Protein AF-A0A950MJR7-F1 (afdb_monomer_lite)

Radius of gyration: 14.86 Å; chains: 1; bounding box: 37×26×41 Å

Foldseek 3Di:
DQVLLVLVCVVVVPQLAQPDLVSLVVNLLSLLVLLLVLLVLLCVVAVVLCDDQLVVLSVVSNCCSVDPDPLLNVLSRDPDDDPVLSSVLSVLSSVLNVLSVCSVVDDSVCSNVSSVVNVVSVVVNSCSSNVPD

Secondary structure (DSSP, 8-state):
--HHHHHHHTTSTT---SSSHHHHHHHHHHHHHHHHHHHHHHHHHHGGG--THHHHHHHHHHHHHHS--HHHHHHHHH----HHHHHHHHHHHHHHHHHHHGGGG--TTTHHHHHHHHHHHHHHHHHHHH---

Structure (mmCIF, N/CA/C/O backbone):
data_AF-A0A950MJR7-F1
#
_entry.id   AF-A0A950MJR7-F1
#
loop_
_atom_site.group_PDB
_atom_site.id
_atom_site.type_symbol
_atom_site.label_atom_id
_atom_site.label_alt_id
_atom_site.label_comp_id
_atom_site.label_asym_id
_atom_site.label_entity_id
_atom_site.label_seq_id
_atom_site.pdbx_PDB_ins_code
_atom_site.Cartn_x
_atom_site.Cartn_y
_atom_site.Cartn_z
_atom_site.occupancy
_atom_site.B_iso_or_equiv
_atom_site.auth_seq_id
_atom_site.auth_comp_id
_atom_site.auth_asym_id
_atom_site.auth_atom_id
_atom_site.pdbx_PDB_model_num
ATOM 1 N N . MET A 1 1 ? 22.019 -6.789 -6.173 1.00 48.72 1 MET A N 1
ATOM 2 C CA . MET A 1 1 ? 20.599 -6.978 -5.827 1.00 48.72 1 MET A CA 1
ATOM 3 C C . MET A 1 1 ? 20.238 -5.814 -4.933 1.00 48.72 1 MET A C 1
ATOM 5 O O . MET A 1 1 ? 21.016 -5.523 -4.030 1.00 48.72 1 MET A O 1
ATOM 9 N N . ASP A 1 2 ? 19.222 -5.043 -5.307 1.00 65.12 2 ASP A N 1
ATOM 10 C CA . ASP A 1 2 ? 18.852 -3.823 -4.591 1.00 65.12 2 ASP A CA 1
ATOM 11 C C . ASP A 1 2 ? 18.229 -4.206 -3.243 1.00 65.12 2 ASP A C 1
ATOM 13 O O . ASP A 1 2 ? 17.211 -4.898 -3.215 1.00 65.12 2 ASP A O 1
ATOM 17 N N . GLN A 1 3 ? 18.861 -3.793 -2.140 1.00 73.31 3 GLN A N 1
ATOM 18 C CA . GLN A 1 3 ? 18.483 -4.190 -0.776 1.00 73.31 3 GLN A CA 1
ATOM 19 C C . GLN A 1 3 ? 17.011 -3.877 -0.467 1.00 73.31 3 GLN A C 1
ATOM 21 O O . GLN A 1 3 ? 16.391 -4.559 0.344 1.00 73.31 3 GLN A O 1
ATOM 26 N N . THR A 1 4 ? 16.437 -2.879 -1.140 1.00 79.81 4 THR A N 1
ATOM 27 C CA . THR A 1 4 ? 15.037 -2.482 -0.984 1.00 79.81 4 THR A CA 1
ATOM 28 C C . THR A 1 4 ? 14.053 -3.477 -1.609 1.00 79.81 4 THR A C 1
ATOM 30 O O . THR A 1 4 ? 13.046 -3.802 -0.985 1.00 79.81 4 THR A O 1
ATOM 33 N N . LEU A 1 5 ? 14.342 -4.017 -2.798 1.00 80.12 5 LEU A N 1
ATOM 34 C CA . LEU A 1 5 ? 13.480 -5.033 -3.422 1.00 80.12 5 LEU A CA 1
ATOM 35 C C . LEU A 1 5 ? 13.463 -6.327 -2.603 1.00 80.12 5 LEU A C 1
ATOM 37 O O . LEU A 1 5 ? 12.414 -6.950 -2.446 1.00 80.12 5 LEU A O 1
ATOM 41 N N . ASP A 1 6 ? 14.615 -6.707 -2.051 1.00 82.56 6 ASP A N 1
ATOM 42 C CA . ASP A 1 6 ? 14.721 -7.871 -1.172 1.00 82.56 6 ASP A CA 1
ATOM 43 C C . ASP A 1 6 ? 13.940 -7.661 0.132 1.00 82.56 6 ASP A C 1
ATOM 45 O O . ASP A 1 6 ? 13.312 -8.593 0.632 1.00 82.56 6 ASP A O 1
ATOM 49 N N . ALA A 1 7 ? 13.908 -6.428 0.646 1.00 83.06 7 ALA A N 1
ATOM 50 C CA . ALA A 1 7 ? 13.128 -6.077 1.824 1.00 83.06 7 ALA A CA 1
ATOM 51 C C . ALA A 1 7 ? 11.613 -6.158 1.563 1.00 83.06 7 ALA A C 1
ATOM 53 O O . ALA A 1 7 ? 10.902 -6.764 2.364 1.00 83.06 7 ALA A O 1
ATOM 54 N N . ILE A 1 8 ? 11.114 -5.667 0.419 1.00 89.75 8 ILE A N 1
ATOM 55 C CA . ILE A 1 8 ? 9.697 -5.842 0.034 1.00 89.75 8 ILE A CA 1
ATOM 56 C C . ILE A 1 8 ? 9.342 -7.330 -0.049 1.00 89.75 8 ILE A C 1
ATOM 58 O O . ILE A 1 8 ? 8.289 -7.746 0.437 1.00 89.75 8 ILE A O 1
ATOM 62 N N . LYS A 1 9 ? 10.243 -8.158 -0.589 1.00 91.38 9 LYS A N 1
ATOM 63 C CA . LYS A 1 9 ? 10.025 -9.606 -0.712 1.00 91.38 9 LYS A CA 1
ATOM 64 C C . LYS A 1 9 ? 9.886 -10.344 0.616 1.00 91.38 9 LYS A C 1
ATOM 66 O O . LYS A 1 9 ? 9.336 -11.441 0.637 1.00 91.38 9 LYS A O 1
ATOM 71 N N . THR A 1 10 ? 10.312 -9.754 1.732 1.00 90.56 10 THR A N 1
ATOM 72 C CA . THR A 1 10 ? 10.026 -10.319 3.062 1.00 90.56 10 THR A CA 1
ATOM 73 C C . THR A 1 10 ? 8.538 -10.261 3.422 1.00 90.56 10 THR A C 1
ATOM 75 O O . THR A 1 10 ? 8.084 -11.043 4.256 1.00 90.56 10 THR A O 1
ATOM 78 N N . ARG A 1 11 ? 7.778 -9.357 2.789 1.00 89.25 11 ARG A N 1
ATOM 79 C CA . ARG A 1 11 ? 6.337 -9.154 2.998 1.00 89.25 11 ARG A CA 1
ATOM 80 C C . ARG A 1 11 ? 5.496 -9.639 1.823 1.00 89.25 11 ARG A C 1
ATOM 82 O O . ARG A 1 11 ? 4.414 -10.168 2.035 1.00 89.25 11 ARG A O 1
ATOM 89 N N . ILE A 1 12 ? 6.015 -9.502 0.606 1.00 92.38 12 ILE A N 1
ATOM 90 C CA . ILE A 1 12 ? 5.380 -9.946 -0.636 1.00 92.38 12 ILE A CA 1
ATOM 91 C C . ILE A 1 12 ? 6.358 -10.901 -1.345 1.00 92.38 12 ILE A C 1
ATOM 93 O O . ILE A 1 12 ? 7.138 -10.455 -2.186 1.00 92.38 12 ILE A O 1
ATOM 97 N N . PRO A 1 13 ? 6.375 -12.209 -1.017 1.00 92.00 13 PRO A N 1
ATOM 98 C CA . PRO A 1 13 ? 7.390 -13.143 -1.520 1.00 92.00 13 PRO A CA 1
ATOM 99 C C . PRO A 1 13 ? 7.536 -13.164 -3.048 1.00 92.00 13 PRO A C 1
ATOM 101 O O . PRO A 1 13 ? 8.647 -13.265 -3.569 1.00 92.00 13 PRO A O 1
ATOM 104 N N . GLU A 1 14 ? 6.423 -13.005 -3.763 1.00 91.81 14 GLU A N 1
ATOM 105 C CA . GLU A 1 14 ? 6.364 -12.985 -5.228 1.00 91.81 14 GLU A CA 1
ATOM 106 C C . GLU A 1 14 ? 6.361 -11.563 -5.810 1.00 91.81 14 GLU A C 1
ATOM 108 O O . GLU A 1 14 ? 5.833 -11.345 -6.900 1.00 91.81 14 GLU A O 1
ATOM 113 N N . PHE A 1 15 ? 6.932 -10.582 -5.096 1.00 95.00 15 PHE A N 1
ATOM 114 C CA . PHE A 1 15 ? 6.942 -9.195 -5.557 1.00 95.00 15 PHE A CA 1
ATOM 115 C C . PHE A 1 15 ? 7.547 -9.072 -6.960 1.00 95.00 15 PHE A C 1
ATOM 117 O O . PHE A 1 15 ? 8.717 -9.415 -7.177 1.00 95.00 15 PHE A O 1
ATOM 124 N N . ALA A 1 16 ? 6.739 -8.575 -7.899 1.00 94.00 16 ALA A N 1
ATOM 125 C CA . ALA A 1 16 ? 7.046 -8.596 -9.326 1.00 94.00 16 ALA A CA 1
ATOM 126 C C . ALA A 1 16 ? 8.122 -7.575 -9.733 1.00 94.00 16 ALA A C 1
ATOM 128 O O . ALA A 1 16 ? 8.893 -7.811 -10.666 1.00 94.00 16 ALA A O 1
ATOM 129 N N . GLY A 1 17 ? 8.219 -6.458 -9.007 1.00 93.12 17 GLY A N 1
ATOM 130 C CA . GLY A 1 17 ? 9.149 -5.371 -9.308 1.00 93.12 17 GLY A CA 1
ATOM 131 C C . GLY A 1 17 ? 8.758 -4.574 -10.556 1.00 93.12 17 GLY A C 1
ATOM 132 O O . GLY A 1 17 ? 7.586 -4.416 -10.870 1.00 93.12 17 GLY A O 1
ATOM 133 N N . TYR A 1 18 ? 9.751 -4.027 -11.265 1.00 93.81 18 TYR A N 1
ATOM 134 C CA . TYR A 1 18 ? 9.514 -2.999 -12.295 1.00 93.81 18 TYR A CA 1
ATOM 135 C C . TYR A 1 18 ? 10.294 -3.241 -13.599 1.00 93.81 18 TYR A C 1
ATOM 137 O O . TYR A 1 18 ? 10.737 -2.292 -14.253 1.00 93.81 18 TYR A O 1
ATOM 145 N N . SER A 1 19 ? 10.543 -4.505 -13.958 1.00 92.06 19 SER A N 1
ATOM 146 C CA . SER A 1 19 ? 11.332 -4.863 -15.150 1.00 92.06 19 SER A CA 1
ATOM 147 C C . SER A 1 19 ? 10.664 -4.452 -16.462 1.00 92.06 19 SER A C 1
ATOM 149 O O . SER A 1 19 ? 11.349 -4.022 -17.388 1.00 92.06 19 SER A O 1
ATOM 151 N N . ASP A 1 20 ? 9.341 -4.561 -16.520 1.00 92.81 20 ASP A N 1
ATOM 152 C CA . ASP A 1 20 ? 8.498 -4.377 -17.700 1.00 92.81 20 ASP A CA 1
ATOM 153 C C . ASP A 1 20 ? 7.075 -3.966 -17.279 1.00 92.81 20 ASP A C 1
ATOM 155 O O . ASP A 1 20 ? 6.787 -3.830 -16.090 1.00 92.81 20 ASP A O 1
ATOM 159 N N . GLU A 1 21 ? 6.197 -3.707 -18.249 1.00 93.69 21 GLU A N 1
ATOM 160 C CA . GLU A 1 21 ? 4.818 -3.262 -17.997 1.00 93.69 21 GLU A CA 1
ATOM 161 C C . GLU A 1 21 ? 4.014 -4.249 -17.144 1.00 93.69 21 GLU A C 1
ATOM 163 O O . GLU A 1 21 ? 3.293 -3.832 -16.240 1.00 93.69 21 GLU A O 1
ATOM 168 N N . VAL A 1 22 ? 4.185 -5.553 -17.373 1.00 95.19 22 VAL A N 1
ATOM 169 C CA . VAL A 1 22 ? 3.443 -6.594 -16.658 1.00 95.19 22 VAL A CA 1
ATOM 170 C C . VAL A 1 22 ? 3.904 -6.636 -15.209 1.00 95.19 22 VAL A C 1
ATOM 172 O O . VAL A 1 22 ? 3.071 -6.624 -14.305 1.00 95.19 22 VAL A O 1
ATOM 175 N N . ALA A 1 23 ? 5.219 -6.608 -14.984 1.00 95.12 23 ALA A N 1
ATOM 176 C CA . ALA A 1 23 ? 5.794 -6.549 -13.649 1.00 95.12 23 ALA A CA 1
ATOM 177 C C . ALA A 1 23 ? 5.324 -5.305 -12.885 1.00 95.12 23 ALA A C 1
ATOM 179 O O . ALA A 1 23 ? 4.897 -5.428 -11.742 1.00 95.12 23 ALA A O 1
ATOM 180 N N . ARG A 1 24 ? 5.312 -4.124 -13.525 1.00 94.94 24 ARG A N 1
ATOM 181 C CA . ARG A 1 24 ? 4.852 -2.881 -12.883 1.00 94.94 24 ARG A CA 1
ATOM 182 C C . ARG A 1 24 ? 3.373 -2.932 -12.494 1.00 94.94 24 ARG A C 1
ATOM 184 O O . ARG A 1 24 ? 3.036 -2.494 -11.398 1.00 94.94 24 ARG A O 1
ATOM 191 N N . ARG A 1 25 ? 2.499 -3.466 -13.359 1.00 94.69 25 ARG A N 1
ATOM 192 C CA . ARG A 1 25 ? 1.072 -3.652 -13.031 1.00 94.69 25 ARG A CA 1
ATOM 193 C C . ARG A 1 25 ? 0.899 -4.605 -11.856 1.00 94.69 25 ARG A C 1
ATOM 195 O O . ARG A 1 25 ? 0.186 -4.286 -10.911 1.00 94.69 25 ARG A O 1
ATOM 202 N N . LEU A 1 26 ? 1.593 -5.741 -11.897 1.00 96.00 26 LEU A N 1
ATOM 203 C CA . LEU A 1 26 ? 1.496 -6.744 -10.846 1.00 96.00 26 LEU A CA 1
ATOM 204 C C . LEU A 1 26 ? 2.055 -6.225 -9.514 1.00 96.00 26 LEU A C 1
ATOM 206 O O . LEU A 1 26 ? 1.457 -6.467 -8.473 1.00 96.00 26 LEU A O 1
ATOM 210 N N . ALA A 1 27 ? 3.151 -5.465 -9.536 1.00 95.19 27 ALA A N 1
ATOM 211 C CA . ALA A 1 27 ? 3.686 -4.811 -8.347 1.00 95.19 27 ALA A CA 1
ATOM 212 C C . ALA A 1 27 ? 2.664 -3.844 -7.729 1.00 95.19 27 ALA A C 1
ATOM 214 O O . ALA A 1 27 ? 2.455 -3.873 -6.520 1.00 95.19 27 ALA A O 1
ATOM 215 N N . ASP A 1 28 ? 1.977 -3.035 -8.540 1.00 95.62 28 ASP A N 1
ATOM 216 C CA . ASP A 1 28 ? 0.916 -2.149 -8.052 1.00 95.62 28 ASP A CA 1
ATOM 217 C C . ASP A 1 28 ? -0.258 -2.906 -7.421 1.00 95.62 28 ASP A C 1
ATOM 219 O O . ASP A 1 28 ? -0.696 -2.559 -6.324 1.00 95.62 28 ASP A O 1
ATOM 223 N N . GLU A 1 29 ? -0.727 -3.968 -8.075 1.00 96.31 29 GLU A N 1
ATOM 224 C CA . GLU A 1 29 ? -1.776 -4.840 -7.542 1.00 96.31 29 GLU A CA 1
ATOM 225 C C . GLU A 1 29 ? -1.368 -5.477 -6.212 1.00 96.31 29 GLU A C 1
ATOM 227 O O . GLU A 1 29 ? -2.143 -5.456 -5.258 1.00 96.31 29 GLU A O 1
ATOM 232 N N . GLN A 1 30 ? -0.142 -5.994 -6.121 1.00 97.12 30 GLN A N 1
ATOM 233 C CA . GLN A 1 30 ? 0.388 -6.621 -4.911 1.00 97.12 30 GLN A CA 1
ATOM 234 C C . GLN A 1 30 ? 0.502 -5.630 -3.746 1.00 97.12 30 GLN A C 1
ATOM 236 O O . GLN A 1 30 ? 0.147 -5.970 -2.618 1.00 97.12 30 GLN A O 1
ATOM 241 N N . ILE A 1 31 ? 0.964 -4.402 -4.006 1.00 96.44 31 ILE A N 1
ATOM 242 C CA . ILE A 1 31 ? 1.061 -3.349 -2.985 1.00 96.44 31 ILE A CA 1
ATOM 243 C C . ILE A 1 31 ? -0.333 -2.952 -2.496 1.00 96.44 31 ILE A C 1
ATOM 245 O O . ILE A 1 31 ? -0.570 -2.915 -1.289 1.00 96.44 31 ILE A O 1
ATOM 249 N N . ARG A 1 32 ? -1.280 -2.713 -3.412 1.00 97.06 32 ARG A N 1
ATOM 250 C CA . ARG A 1 32 ? -2.668 -2.393 -3.046 1.00 97.06 32 ARG A CA 1
ATOM 251 C C . ARG A 1 32 ? -3.343 -3.527 -2.279 1.00 97.06 32 ARG A C 1
ATOM 253 O O . ARG A 1 32 ? -4.050 -3.250 -1.315 1.00 97.06 32 ARG A O 1
ATOM 260 N N . ALA A 1 33 ? -3.105 -4.781 -2.661 1.00 97.06 33 ALA A N 1
ATOM 261 C CA . ALA A 1 33 ? -3.632 -5.944 -1.952 1.00 97.06 33 ALA A CA 1
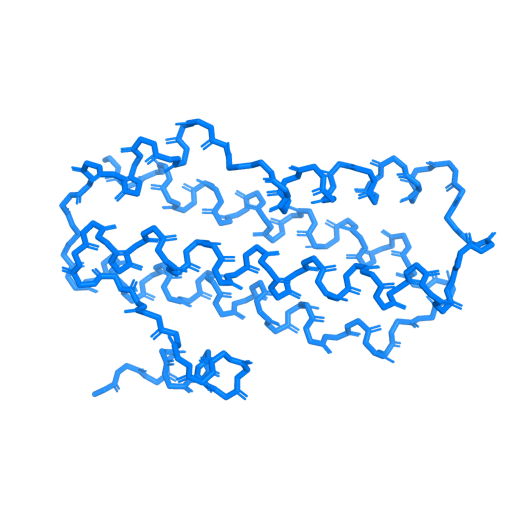ATOM 262 C C . ALA A 1 33 ? -3.096 -6.018 -0.515 1.00 97.06 33 ALA A C 1
ATOM 264 O O . ALA A 1 33 ? -3.889 -6.115 0.418 1.00 97.06 33 ALA A O 1
ATOM 265 N N . LEU A 1 34 ? -1.779 -5.875 -0.322 1.00 96.88 34 LEU A N 1
ATOM 266 C CA . LEU A 1 34 ? -1.166 -5.877 1.011 1.00 96.88 34 LEU A CA 1
ATOM 267 C C . LEU A 1 34 ? -1.739 -4.767 1.905 1.00 96.88 34 LEU A C 1
ATOM 269 O O . LEU A 1 34 ? -2.052 -4.998 3.073 1.00 96.88 34 LEU A O 1
ATOM 273 N N . VAL A 1 35 ? -1.878 -3.550 1.373 1.00 97.38 35 VAL A N 1
ATOM 274 C CA . VAL A 1 35 ? -2.444 -2.438 2.147 1.00 97.38 35 VAL A CA 1
ATOM 275 C C . VAL A 1 35 ? -3.928 -2.676 2.444 1.00 97.38 35 VAL A C 1
ATOM 277 O O . VAL A 1 35 ? -4.373 -2.420 3.561 1.00 97.38 35 VAL A O 1
ATOM 280 N N . GLY A 1 36 ? -4.683 -3.233 1.494 1.00 97.81 36 GLY A N 1
ATOM 281 C CA . GLY A 1 36 ? -6.071 -3.643 1.702 1.00 97.81 36 GLY A CA 1
ATOM 282 C C . GLY A 1 36 ? -6.225 -4.673 2.827 1.00 97.81 36 GLY A C 1
ATOM 283 O O . GLY A 1 36 ? -7.114 -4.534 3.664 1.00 97.81 36 GLY A O 1
ATOM 284 N N . GLU A 1 37 ? -5.327 -5.657 2.911 1.00 97.50 37 GLU A N 1
ATOM 285 C CA . GLU A 1 37 ? -5.290 -6.625 4.017 1.00 97.50 37 GLU A CA 1
ATOM 286 C C . GLU A 1 37 ? -5.003 -5.948 5.365 1.00 97.50 37 GLU A C 1
ATOM 288 O O . GLU A 1 37 ? -5.658 -6.249 6.366 1.00 97.50 37 GLU A O 1
ATOM 293 N N . ALA A 1 38 ? -4.071 -4.991 5.399 1.00 97.50 38 ALA A N 1
ATOM 294 C CA . ALA A 1 38 ? -3.780 -4.213 6.601 1.00 97.50 38 ALA A CA 1
ATOM 295 C C . ALA A 1 38 ? -4.997 -3.389 7.064 1.00 97.50 38 ALA A C 1
ATOM 297 O O . ALA A 1 38 ? -5.307 -3.356 8.256 1.00 97.50 38 ALA A O 1
ATOM 298 N N . LEU A 1 39 ? -5.731 -2.773 6.133 1.00 97.75 39 LEU A N 1
ATOM 299 C CA . LEU A 1 39 ? -6.971 -2.049 6.428 1.00 97.75 39 LEU A CA 1
ATOM 300 C C . LEU A 1 39 ? -8.071 -2.987 6.936 1.00 97.75 39 LEU A C 1
ATOM 302 O O . LEU A 1 39 ? -8.734 -2.669 7.923 1.00 97.75 39 LEU A O 1
ATOM 306 N N . ALA A 1 40 ? -8.228 -4.162 6.321 1.00 97.12 40 ALA A N 1
ATOM 307 C CA . ALA A 1 40 ? -9.186 -5.167 6.772 1.00 97.12 40 ALA A CA 1
ATOM 308 C C . ALA A 1 40 ? -8.901 -5.612 8.218 1.00 97.12 40 ALA A C 1
ATOM 310 O O . ALA A 1 40 ? -9.828 -5.693 9.025 1.00 97.12 40 ALA A O 1
ATOM 311 N N . LEU A 1 41 ? -7.625 -5.808 8.571 1.00 96.69 41 LEU A N 1
ATOM 312 C CA . LEU A 1 41 ? -7.202 -6.121 9.938 1.00 96.69 41 LEU A CA 1
ATOM 313 C C . LEU A 1 41 ? -7.549 -4.999 10.930 1.00 96.69 41 LEU A C 1
ATOM 315 O O . LEU A 1 41 ? -7.985 -5.273 12.049 1.00 96.69 41 LEU A O 1
ATOM 319 N N . LEU A 1 42 ? -7.354 -3.734 10.547 1.00 96.62 42 LEU A N 1
ATOM 320 C CA . LEU A 1 42 ? -7.718 -2.598 11.400 1.00 96.62 42 LEU A CA 1
ATOM 321 C C . LEU A 1 42 ? -9.222 -2.539 11.631 1.00 96.62 42 LEU A C 1
ATOM 323 O O . LEU A 1 42 ? -9.649 -2.348 12.767 1.00 96.62 42 LEU A O 1
ATOM 327 N N . ASN A 1 43 ? -10.012 -2.743 10.578 1.00 95.81 43 ASN A N 1
ATOM 328 C CA . ASN A 1 43 ? -11.463 -2.788 10.685 1.00 95.81 43 ASN A CA 1
ATOM 329 C C . ASN A 1 43 ? -11.930 -3.945 11.578 1.00 95.81 43 ASN A C 1
ATOM 331 O O . ASN A 1 43 ? -12.767 -3.735 12.448 1.00 95.81 43 ASN A O 1
ATOM 335 N N . GLU A 1 44 ? -11.345 -5.139 11.445 1.00 96.00 44 GLU A N 1
ATOM 336 C CA . GLU A 1 44 ? -11.657 -6.281 12.317 1.00 96.00 44 GLU A CA 1
ATOM 337 C C . GLU A 1 44 ? -11.393 -5.972 13.801 1.00 96.00 44 GLU A C 1
ATOM 339 O O . GLU A 1 44 ? -12.177 -6.354 14.669 1.00 96.00 44 GLU A O 1
ATOM 344 N N . ARG A 1 45 ? -10.300 -5.263 14.105 1.00 95.06 45 ARG A N 1
ATOM 345 C CA . ARG A 1 45 ? -9.874 -4.986 15.486 1.00 95.06 45 ARG A CA 1
ATOM 346 C C . ARG A 1 45 ? -10.539 -3.766 16.112 1.00 95.06 45 ARG A C 1
ATOM 348 O O . ARG A 1 45 ? -10.717 -3.742 17.327 1.00 95.06 45 ARG A O 1
ATOM 355 N N . HIS A 1 46 ? -10.854 -2.759 15.301 1.00 94.38 46 HIS A N 1
ATOM 356 C CA . HIS A 1 46 ? -11.192 -1.413 15.766 1.00 94.38 46 HIS A CA 1
ATOM 357 C C . HIS A 1 46 ? -12.471 -0.849 15.134 1.00 94.38 46 HIS A C 1
ATOM 359 O O . HIS A 1 46 ? -12.646 0.365 15.160 1.00 94.38 46 HIS A O 1
ATOM 365 N N . ALA A 1 47 ? -13.361 -1.685 14.582 1.00 91.25 47 ALA A N 1
ATOM 366 C CA . ALA A 1 47 ? -14.599 -1.265 13.900 1.00 91.25 47 ALA A CA 1
ATOM 367 C C . ALA A 1 47 ? -15.359 -0.134 14.626 1.00 91.25 47 ALA A C 1
ATOM 369 O O . ALA A 1 47 ? -15.717 0.869 14.013 1.00 91.25 47 ALA A O 1
ATOM 370 N N . ASP A 1 48 ? -15.535 -0.256 15.945 1.00 92.44 48 ASP A N 1
ATOM 371 C CA . ASP A 1 48 ? -16.277 0.710 16.769 1.00 92.44 48 ASP A CA 1
ATOM 372 C C . ASP A 1 48 ? -15.599 2.093 16.880 1.00 92.44 48 ASP A C 1
ATOM 374 O O . ASP A 1 48 ? -16.226 3.069 17.296 1.00 92.44 48 ASP A O 1
ATOM 378 N N . TYR A 1 49 ? -14.322 2.193 16.501 1.00 89.75 49 TYR A N 1
ATOM 379 C CA . TYR A 1 49 ? -13.508 3.407 16.574 1.00 89.75 49 TYR A CA 1
ATOM 380 C C . TYR A 1 49 ? -13.373 4.132 15.228 1.00 89.75 49 TYR A C 1
ATOM 382 O O . TYR A 1 49 ? -12.886 5.265 15.195 1.00 89.75 49 TYR A O 1
ATOM 390 N N . PHE A 1 50 ? -13.861 3.549 14.128 1.00 88.19 50 PHE A N 1
ATOM 391 C CA . PHE A 1 50 ? -13.986 4.248 12.849 1.00 88.19 50 PHE A CA 1
ATOM 392 C C . PHE A 1 50 ? -15.147 5.242 12.912 1.00 88.19 50 PHE A C 1
ATOM 394 O O . PHE A 1 50 ? -16.273 4.963 12.511 1.00 88.19 50 PHE A O 1
ATOM 401 N N . THR A 1 51 ? -14.886 6.437 13.434 1.00 89.31 51 THR A N 1
ATOM 402 C CA . THR A 1 51 ? -15.883 7.511 13.517 1.00 89.31 51 THR A CA 1
ATOM 403 C C . THR A 1 51 ? -15.355 8.794 12.885 1.00 89.31 51 THR A C 1
ATOM 405 O O . THR A 1 51 ? -14.153 9.056 12.884 1.00 89.31 51 THR A O 1
ATOM 408 N N . GLY A 1 52 ? -16.258 9.593 12.308 1.00 88.94 52 GLY A N 1
ATOM 409 C CA . GLY A 1 52 ? -15.930 10.895 11.723 1.00 88.94 52 GLY A CA 1
ATOM 410 C C . GLY A 1 52 ? -14.831 10.830 10.657 1.00 88.94 52 GLY A C 1
ATOM 411 O O . GLY A 1 52 ? -14.986 10.183 9.620 1.00 88.94 52 GLY A O 1
ATOM 412 N N . GLU A 1 53 ? -13.727 11.525 10.922 1.00 87.44 53 GLU A N 1
ATOM 413 C CA . GLU A 1 53 ? -12.576 11.635 10.022 1.00 87.44 53 GLU A CA 1
ATOM 414 C C . GLU A 1 53 ? -11.908 10.277 9.764 1.00 87.44 53 GLU A C 1
ATOM 416 O O . GLU A 1 53 ? -11.652 9.947 8.612 1.00 87.44 5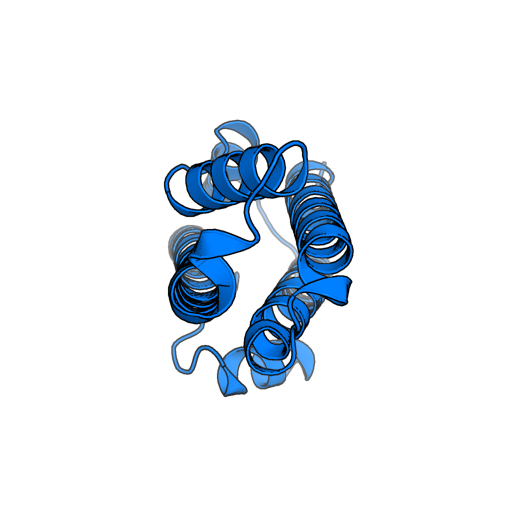3 GLU A O 1
ATOM 421 N N . ALA A 1 54 ? -11.759 9.427 10.788 1.00 90.88 54 ALA A N 1
ATOM 422 C CA . ALA A 1 54 ? -11.148 8.105 10.630 1.00 90.88 54 ALA A CA 1
ATOM 423 C C . ALA A 1 54 ? -11.946 7.198 9.675 1.00 90.88 54 ALA A C 1
ATOM 425 O O . ALA A 1 54 ? -11.358 6.486 8.867 1.00 90.88 54 ALA A O 1
ATOM 426 N N . MET A 1 55 ? -13.283 7.255 9.720 1.00 94.19 55 MET A N 1
ATOM 427 C CA . MET A 1 55 ? -14.127 6.514 8.770 1.00 94.19 55 MET A CA 1
ATOM 428 C C . MET A 1 55 ? -13.957 7.044 7.340 1.00 94.19 55 MET A C 1
ATOM 430 O O . MET A 1 55 ? -13.821 6.270 6.399 1.00 94.19 55 MET A O 1
ATOM 434 N N . THR A 1 56 ? -13.913 8.369 7.176 1.00 94.25 56 THR A N 1
ATOM 435 C CA . THR A 1 56 ? -13.729 8.996 5.856 1.00 94.25 56 THR A CA 1
ATOM 436 C C . THR A 1 56 ? -12.379 8.618 5.245 1.00 94.25 56 THR A C 1
ATOM 438 O O . THR A 1 56 ? -12.296 8.301 4.053 1.00 94.25 56 THR A O 1
ATOM 441 N N . SER A 1 57 ? -11.334 8.605 6.072 1.00 95.38 57 SER A N 1
ATOM 442 C CA . SER A 1 57 ? -9.999 8.176 5.677 1.00 95.38 57 SER A CA 1
ATOM 443 C C . SER A 1 57 ? -9.950 6.705 5.288 1.00 95.38 57 SER A C 1
ATOM 445 O O . SER A 1 57 ? -9.446 6.347 4.225 1.00 95.38 57 SER A O 1
ATOM 447 N N . TYR A 1 58 ? -10.553 5.842 6.105 1.00 96.56 58 TYR A N 1
ATOM 448 C CA . TYR A 1 58 ? -10.660 4.417 5.813 1.00 96.56 58 TYR A CA 1
ATOM 449 C C . TYR A 1 58 ? -11.354 4.141 4.475 1.00 96.56 58 TYR A C 1
ATOM 451 O O . TYR A 1 58 ? -10.803 3.431 3.635 1.00 96.56 58 TYR A O 1
ATOM 459 N N . ASP A 1 59 ? -12.517 4.752 4.238 1.00 95.94 59 ASP A N 1
ATOM 460 C CA . ASP A 1 59 ? -13.266 4.592 2.988 1.00 95.94 59 ASP A CA 1
ATOM 461 C C . ASP A 1 59 ? -12.455 5.062 1.774 1.00 95.94 59 ASP A C 1
ATOM 463 O O . ASP A 1 59 ? -12.483 4.441 0.707 1.00 95.94 59 ASP A O 1
ATOM 467 N N . THR A 1 60 ? -11.716 6.161 1.928 1.00 95.50 60 THR A N 1
ATOM 468 C CA . THR A 1 60 ? -10.840 6.693 0.879 1.00 95.50 60 THR A CA 1
ATOM 469 C C . THR A 1 60 ? -9.711 5.716 0.564 1.00 95.50 60 THR A C 1
ATOM 471 O O . THR A 1 60 ? -9.480 5.389 -0.602 1.00 95.50 60 THR A O 1
ATOM 474 N N . LEU A 1 61 ? -9.039 5.204 1.592 1.00 96.81 61 LEU A N 1
ATOM 475 C CA . LEU A 1 61 ? -7.943 4.248 1.465 1.00 96.81 61 LEU A CA 1
ATOM 476 C C . LEU A 1 61 ? -8.398 2.917 0.853 1.00 96.81 61 LEU A C 1
ATOM 478 O O . LEU A 1 61 ? -7.736 2.410 -0.055 1.00 96.81 61 LEU A O 1
ATOM 482 N N . ILE A 1 62 ? -9.548 2.385 1.274 1.00 96.94 62 ILE A N 1
ATOM 483 C CA . ILE A 1 62 ? -10.125 1.165 0.694 1.00 96.94 62 ILE A CA 1
ATOM 484 C C . ILE A 1 62 ? -10.401 1.355 -0.797 1.00 96.94 62 ILE A C 1
ATOM 486 O O . ILE A 1 62 ? -9.972 0.530 -1.603 1.00 96.94 62 ILE A O 1
ATOM 490 N N . ARG A 1 63 ? -11.013 2.476 -1.200 1.00 96.12 63 ARG A N 1
ATOM 491 C CA . ARG A 1 63 ? -11.259 2.756 -2.626 1.00 96.12 63 ARG A CA 1
ATOM 492 C C . ARG A 1 63 ? -9.973 2.797 -3.445 1.00 96.12 63 ARG A C 1
ATOM 494 O O . ARG A 1 63 ? -9.976 2.335 -4.580 1.00 96.12 63 ARG A O 1
ATOM 501 N N . ARG A 1 64 ? -8.878 3.323 -2.890 1.00 95.06 64 ARG A N 1
ATOM 502 C CA . ARG A 1 64 ? -7.566 3.337 -3.564 1.00 95.06 64 ARG A CA 1
ATOM 503 C C . ARG A 1 64 ? -6.943 1.949 -3.667 1.00 95.06 64 ARG A C 1
ATOM 505 O O . ARG A 1 64 ? -6.216 1.687 -4.619 1.00 95.06 64 ARG A O 1
ATOM 512 N N . CYS A 1 65 ? -7.227 1.060 -2.719 1.00 96.56 65 CYS A N 1
ATOM 513 C CA . CYS A 1 65 ? -6.794 -0.333 -2.798 1.00 96.56 65 CYS A CA 1
ATOM 514 C C . CYS A 1 65 ? -7.593 -1.099 -3.865 1.00 96.56 65 CYS A C 1
ATOM 516 O O . CYS A 1 65 ? -7.015 -1.852 -4.648 1.00 96.56 65 CYS A O 1
ATOM 518 N N . GLU A 1 66 ? -8.905 -0.869 -3.945 1.00 95.00 66 GLU A N 1
ATOM 519 C CA . GLU A 1 66 ? -9.800 -1.535 -4.901 1.00 95.00 66 GLU A CA 1
ATOM 520 C C . GLU A 1 66 ? -9.627 -1.030 -6.339 1.00 95.00 66 GLU A C 1
ATOM 522 O O . GLU A 1 66 ? -9.642 -1.820 -7.286 1.00 95.00 66 GLU A O 1
ATOM 527 N N . PHE A 1 67 ? -9.436 0.279 -6.512 1.00 92.62 67 PHE A N 1
ATOM 528 C CA . PHE A 1 67 ? -9.400 0.928 -7.816 1.00 92.62 67 PHE A CA 1
ATOM 529 C C . PHE A 1 67 ? -8.088 1.672 -8.027 1.00 92.62 67 PHE A C 1
ATOM 531 O O . PHE A 1 67 ? -7.766 2.629 -7.323 1.00 92.62 67 PHE A O 1
ATOM 538 N N . VAL A 1 68 ? -7.359 1.275 -9.070 1.00 88.81 68 VAL A N 1
ATOM 539 C CA . VAL A 1 68 ? -6.157 1.993 -9.491 1.00 88.81 68 VAL A CA 1
ATOM 540 C C . VAL A 1 68 ? -6.513 3.409 -9.958 1.00 88.81 68 VAL A C 1
ATOM 542 O O . VAL A 1 68 ? -7.451 3.621 -10.740 1.00 88.81 68 VAL A O 1
ATOM 545 N N . ASN A 1 69 ? -5.733 4.391 -9.506 1.00 90.88 69 ASN A N 1
ATOM 546 C CA . ASN A 1 69 ? -5.790 5.751 -10.026 1.00 90.88 69 ASN A CA 1
ATOM 547 C C . ASN A 1 69 ? -5.442 5.729 -11.526 1.00 90.88 69 ASN A C 1
ATOM 549 O O . ASN A 1 69 ? -4.400 5.215 -11.924 1.00 90.88 69 ASN A O 1
ATOM 553 N N . GLN A 1 70 ? -6.311 6.287 -12.372 1.00 91.38 70 GLN A N 1
ATOM 554 C CA . GLN A 1 70 ? -6.146 6.237 -13.829 1.00 91.38 70 GLN A CA 1
ATOM 555 C C . GLN A 1 70 ? -4.869 6.930 -14.314 1.00 91.38 70 GLN A C 1
ATOM 557 O O . GLN A 1 70 ? -4.275 6.508 -15.303 1.00 91.38 70 GLN A O 1
ATOM 562 N N . GLU A 1 71 ? -4.422 7.979 -13.629 1.00 91.19 71 GLU A N 1
ATOM 563 C CA . GLU A 1 71 ? -3.174 8.650 -13.973 1.00 91.19 71 GLU A CA 1
ATOM 564 C C . GLU A 1 71 ? -1.956 7.773 -13.664 1.00 91.19 71 GLU A C 1
ATOM 566 O O . GLU A 1 71 ? -1.101 7.587 -14.532 1.00 91.19 71 GLU A O 1
ATOM 571 N N . VAL A 1 72 ? -1.943 7.162 -12.477 1.00 91.88 72 VAL A N 1
ATOM 572 C CA . VAL A 1 72 ? -0.935 6.183 -12.042 1.00 91.88 72 VAL A CA 1
ATOM 573 C C . VAL A 1 72 ? -0.915 4.979 -12.984 1.00 91.88 72 VAL A C 1
ATOM 575 O O . VAL A 1 72 ? 0.151 4.571 -13.444 1.00 91.88 72 VAL A O 1
ATOM 578 N N . PHE A 1 73 ? -2.092 4.463 -13.350 1.00 92.50 73 PHE A N 1
ATOM 579 C CA . PHE A 1 73 ? -2.239 3.350 -14.285 1.00 92.50 73 PHE A CA 1
ATOM 580 C C . PHE A 1 73 ? -1.578 3.645 -15.632 1.00 92.50 73 PHE A C 1
ATOM 582 O O . PHE A 1 73 ? -0.774 2.844 -16.099 1.00 92.50 73 PHE A O 1
ATOM 589 N N . ARG A 1 74 ? -1.847 4.810 -16.243 1.00 91.81 74 ARG A N 1
ATOM 590 C CA . ARG A 1 74 ? -1.199 5.193 -17.513 1.00 91.81 74 ARG A CA 1
ATOM 591 C C . ARG A 1 74 ? 0.325 5.191 -17.406 1.00 91.81 74 ARG A C 1
ATOM 593 O O . ARG A 1 74 ? 1.002 4.865 -18.377 1.00 91.81 74 ARG A O 1
ATOM 600 N N . PHE A 1 75 ? 0.863 5.576 -16.253 1.00 89.75 75 PHE A N 1
ATOM 601 C CA . PHE A 1 75 ? 2.304 5.601 -16.032 1.00 89.75 75 PHE A CA 1
ATOM 602 C C . PHE A 1 75 ? 2.882 4.194 -15.891 1.00 89.75 75 PHE A C 1
ATOM 604 O O . PHE A 1 75 ? 3.840 3.844 -16.576 1.00 89.75 75 PHE A O 1
ATOM 611 N N . ILE A 1 76 ? 2.257 3.356 -15.066 1.00 90.62 76 ILE A N 1
ATOM 612 C CA . ILE A 1 76 ? 2.590 1.933 -14.940 1.00 90.62 76 ILE A CA 1
ATOM 613 C C . ILE A 1 76 ? 2.588 1.254 -16.316 1.00 90.62 76 ILE A C 1
ATOM 615 O O . ILE A 1 76 ? 3.506 0.497 -16.640 1.00 90.62 76 ILE A O 1
ATOM 619 N N . GLU A 1 77 ? 1.594 1.576 -17.135 1.00 90.75 77 GLU A N 1
ATOM 620 C CA . GLU A 1 77 ? 1.407 1.040 -18.474 1.00 90.75 77 GLU A CA 1
ATOM 621 C C . GLU A 1 77 ? 2.554 1.431 -19.414 1.00 90.75 77 GLU A C 1
ATOM 623 O O . GLU A 1 77 ? 3.271 0.575 -19.928 1.00 90.75 77 GLU A O 1
ATOM 628 N N . TYR A 1 78 ? 2.777 2.733 -19.600 1.00 89.44 78 TYR A N 1
ATOM 629 C CA . TYR A 1 78 ? 3.558 3.232 -20.734 1.00 89.44 78 TYR A CA 1
ATOM 630 C C . TYR A 1 78 ? 4.952 3.765 -20.374 1.00 89.44 78 TYR A C 1
ATOM 632 O O . TYR A 1 78 ? 5.720 4.113 -21.275 1.00 89.44 78 TYR A O 1
ATOM 640 N N . ALA A 1 79 ? 5.318 3.847 -19.092 1.00 86.12 79 ALA A N 1
ATOM 641 C CA . ALA A 1 79 ? 6.605 4.413 -18.699 1.00 86.12 79 ALA A CA 1
ATOM 642 C C . ALA A 1 79 ? 7.795 3.532 -19.098 1.00 86.12 79 ALA A C 1
ATOM 644 O O . ALA A 1 79 ? 7.801 2.309 -18.936 1.00 86.12 79 ALA A O 1
ATOM 645 N N . THR A 1 80 ? 8.866 4.190 -19.543 1.00 87.56 80 THR A N 1
ATOM 646 C CA . THR A 1 80 ? 10.181 3.565 -19.711 1.00 87.56 80 THR A CA 1
ATOM 647 C C . THR A 1 80 ? 11.052 3.928 -18.514 1.00 87.56 80 THR A C 1
ATOM 649 O O . THR A 1 80 ? 11.492 5.067 -18.385 1.00 87.56 80 THR A O 1
ATOM 652 N N . LEU A 1 81 ? 11.301 2.964 -17.624 1.00 89.56 81 LEU A N 1
ATOM 653 C CA . LEU A 1 81 ? 12.052 3.196 -16.389 1.00 89.56 81 LEU A CA 1
ATOM 654 C C . LEU A 1 81 ? 13.524 2.803 -16.541 1.00 89.56 81 LEU A C 1
ATOM 656 O O . LEU A 1 81 ? 13.845 1.645 -16.821 1.00 89.56 81 LEU A O 1
ATOM 660 N N . ASN A 1 82 ? 14.424 3.751 -16.280 1.00 91.25 82 ASN A N 1
ATOM 661 C CA . ASN A 1 82 ? 15.831 3.434 -16.039 1.00 91.25 82 ASN A CA 1
ATOM 662 C C . ASN A 1 82 ? 16.015 2.793 -14.648 1.00 91.25 82 ASN A C 1
ATOM 664 O O . ASN A 1 82 ? 15.114 2.827 -13.809 1.00 91.25 82 ASN A O 1
ATOM 668 N N . ASP A 1 83 ? 17.187 2.217 -14.385 1.00 90.94 83 ASP A N 1
ATOM 669 C CA . ASP A 1 83 ? 17.417 1.495 -13.129 1.00 90.94 83 ASP A CA 1
ATOM 670 C C . ASP A 1 83 ? 17.337 2.398 -11.892 1.00 90.94 83 ASP A C 1
ATOM 672 O O . ASP A 1 83 ? 16.797 1.973 -10.877 1.00 90.94 83 ASP A O 1
ATOM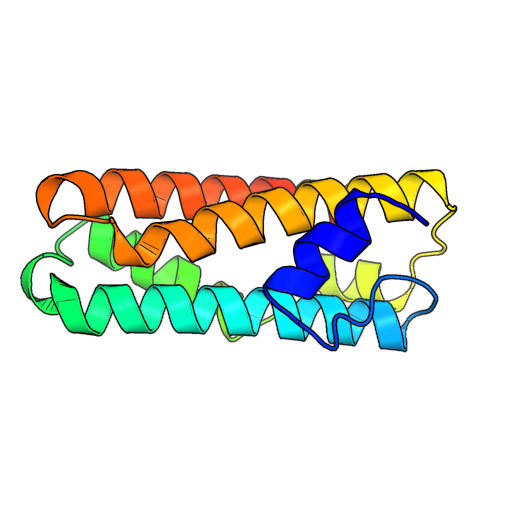 676 N N . GLY A 1 84 ? 17.766 3.662 -11.986 1.00 90.88 84 GLY A N 1
ATOM 677 C CA . GLY A 1 84 ? 17.627 4.628 -10.890 1.00 90.88 84 GLY A CA 1
ATOM 678 C C . GLY A 1 84 ? 16.168 4.843 -10.480 1.00 90.88 84 GLY A C 1
ATOM 679 O O . GLY A 1 84 ? 15.853 4.829 -9.292 1.00 90.88 84 GLY A O 1
ATOM 680 N N . ARG A 1 85 ? 15.261 4.939 -11.458 1.00 90.50 85 ARG A N 1
ATOM 681 C CA . ARG A 1 85 ? 13.817 5.054 -11.212 1.00 90.50 85 ARG A CA 1
ATOM 682 C C . ARG A 1 85 ? 13.221 3.795 -10.602 1.00 90.50 85 ARG A C 1
ATOM 684 O O . ARG A 1 85 ? 12.369 3.902 -9.730 1.00 90.50 85 ARG A O 1
ATOM 691 N N . LYS A 1 86 ? 13.678 2.609 -11.011 1.00 92.31 86 LYS A N 1
ATOM 692 C CA . LYS A 1 86 ? 13.227 1.350 -10.394 1.00 92.31 86 LYS A CA 1
ATOM 693 C C . LYS A 1 86 ? 13.610 1.289 -8.912 1.00 92.31 86 LYS A C 1
ATOM 695 O O . LYS A 1 86 ? 12.784 0.876 -8.107 1.00 92.31 86 LYS A O 1
ATOM 700 N N . VAL A 1 87 ? 14.821 1.732 -8.554 1.00 92.06 87 VAL A N 1
ATOM 701 C CA . VAL A 1 87 ? 15.264 1.828 -7.148 1.00 92.06 87 VAL A CA 1
ATOM 702 C C . VAL A 1 87 ? 14.408 2.826 -6.369 1.00 92.06 87 VAL A C 1
ATOM 704 O O . VAL A 1 87 ? 14.025 2.570 -5.231 1.00 92.06 87 VAL A O 1
ATOM 707 N N . GLU A 1 88 ? 14.100 3.975 -6.963 1.00 91.88 88 GLU A N 1
ATOM 708 C CA . GLU A 1 88 ? 13.275 4.995 -6.316 1.00 91.88 88 GLU A CA 1
ATOM 709 C C . GLU A 1 88 ? 11.852 4.498 -6.047 1.00 91.88 88 GLU A C 1
ATOM 711 O O . GLU A 1 88 ? 11.395 4.573 -4.908 1.00 91.88 88 GLU A O 1
ATOM 716 N N . LEU A 1 89 ? 11.195 3.904 -7.048 1.00 93.44 89 LEU A N 1
ATOM 717 C CA . LEU A 1 89 ? 9.870 3.306 -6.870 1.00 93.44 89 LEU A CA 1
ATOM 718 C C . LEU A 1 89 ? 9.894 2.191 -5.823 1.00 93.44 89 LEU A C 1
ATOM 720 O O . LEU A 1 89 ? 9.030 2.170 -4.952 1.00 93.44 89 LEU A O 1
ATOM 724 N N . ALA A 1 90 ? 10.926 1.338 -5.828 1.00 93.88 90 ALA A N 1
ATOM 725 C CA . ALA A 1 90 ? 11.098 0.318 -4.796 1.00 93.88 90 ALA A CA 1
ATOM 726 C C . ALA A 1 90 ? 11.160 0.932 -3.390 1.00 93.88 90 ALA A C 1
ATOM 728 O O . ALA A 1 90 ? 10.591 0.386 -2.453 1.00 93.88 90 ALA A O 1
ATOM 729 N N . ARG A 1 91 ? 11.842 2.069 -3.207 1.00 94.06 91 ARG A N 1
ATOM 730 C CA . ARG A 1 91 ? 11.943 2.729 -1.892 1.00 94.06 91 ARG A CA 1
ATOM 731 C C . ARG A 1 91 ? 10.614 3.286 -1.423 1.00 94.06 91 ARG A C 1
ATOM 733 O O . ARG A 1 91 ? 10.304 3.167 -0.239 1.00 94.06 91 ARG A O 1
ATOM 740 N N . VAL A 1 92 ? 9.853 3.876 -2.335 1.00 94.94 92 VAL A N 1
ATOM 741 C CA . VAL A 1 92 ? 8.544 4.439 -2.007 1.00 94.94 92 VAL A CA 1
ATOM 742 C C . VAL A 1 92 ? 7.539 3.325 -1.703 1.00 94.94 92 VAL A C 1
ATOM 744 O O . VAL A 1 92 ? 6.864 3.381 -0.676 1.00 94.94 92 VAL A O 1
ATOM 747 N N . ASP A 1 93 ? 7.525 2.256 -2.503 1.00 95.81 93 ASP A N 1
ATOM 748 C CA . ASP A 1 93 ? 6.698 1.075 -2.238 1.00 95.81 93 ASP A CA 1
ATOM 749 C C . ASP A 1 93 ? 7.091 0.397 -0.923 1.00 95.81 93 ASP A C 1
ATOM 751 O O . ASP A 1 93 ? 6.222 0.035 -0.134 1.00 95.81 93 ASP A O 1
ATOM 755 N N . TYR A 1 94 ? 8.389 0.290 -0.625 1.00 94.94 94 TYR A N 1
ATOM 756 C CA . TYR A 1 94 ? 8.856 -0.251 0.650 1.00 94.94 94 TYR A CA 1
ATOM 757 C C . TYR A 1 94 ? 8.371 0.573 1.848 1.00 94.94 94 TYR A C 1
ATOM 759 O O . TYR A 1 94 ? 7.943 0.000 2.847 1.00 94.94 94 TYR A O 1
ATOM 767 N N . ALA A 1 95 ? 8.389 1.906 1.756 1.00 94.06 95 ALA A N 1
ATOM 768 C CA . ALA A 1 95 ? 7.883 2.764 2.825 1.00 94.06 95 ALA A CA 1
ATOM 769 C C . ALA A 1 95 ? 6.387 2.524 3.094 1.00 94.06 95 ALA A C 1
ATOM 771 O O . ALA A 1 95 ? 5.972 2.466 4.255 1.00 94.06 95 ALA A O 1
ATOM 772 N N . LEU A 1 96 ? 5.590 2.329 2.038 1.00 95.94 96 LEU A N 1
ATOM 773 C CA . LEU A 1 96 ? 4.170 1.995 2.156 1.00 95.94 96 LEU A CA 1
ATOM 774 C C . LEU A 1 96 ? 3.957 0.586 2.737 1.00 95.94 96 LEU A C 1
ATOM 776 O O . LEU A 1 96 ? 3.139 0.416 3.639 1.00 95.94 96 LEU A O 1
ATOM 780 N N . VAL A 1 97 ? 4.730 -0.406 2.287 1.00 95.88 97 VAL A N 1
ATOM 781 C CA . VAL A 1 97 ? 4.709 -1.788 2.804 1.00 95.88 97 VAL A CA 1
ATOM 782 C C . VAL A 1 97 ? 5.031 -1.834 4.298 1.00 95.88 97 VAL A C 1
ATOM 784 O O . VAL A 1 97 ? 4.323 -2.482 5.066 1.00 95.88 97 VAL A O 1
ATOM 787 N N . GLU A 1 98 ? 6.069 -1.123 4.735 1.00 94.44 98 GLU A N 1
ATOM 788 C CA . GLU A 1 98 ? 6.447 -1.067 6.150 1.00 94.44 98 GLU A CA 1
ATOM 789 C C . GLU A 1 98 ? 5.396 -0.343 6.991 1.00 94.44 98 GLU A C 1
ATOM 791 O O . GLU A 1 98 ? 5.106 -0.761 8.112 1.00 94.44 98 GLU A O 1
ATOM 796 N N . LYS A 1 99 ? 4.774 0.711 6.449 1.00 95.50 99 LYS A N 1
ATOM 797 C CA . LYS A 1 99 ? 3.655 1.379 7.118 1.00 95.50 99 LYS A CA 1
ATOM 798 C C . LYS A 1 99 ? 2.457 0.436 7.260 1.00 95.50 99 LYS A C 1
ATOM 800 O O . LYS A 1 99 ? 1.885 0.354 8.345 1.00 95.50 99 LYS A O 1
ATOM 805 N N . ALA A 1 100 ? 2.114 -0.323 6.220 1.00 96.25 100 ALA A N 1
ATOM 806 C CA . ALA A 1 100 ? 1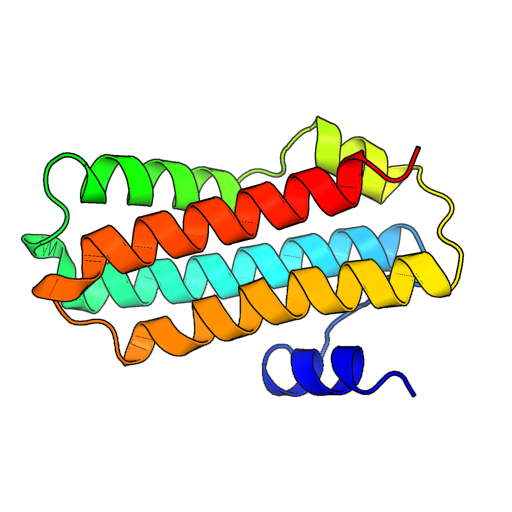.053 -1.329 6.270 1.00 96.25 100 ALA A CA 1
ATOM 807 C C . ALA A 1 100 ? 1.350 -2.426 7.308 1.00 96.25 100 ALA A C 1
ATOM 809 O O . ALA A 1 100 ? 0.471 -2.813 8.076 1.00 96.25 100 ALA A O 1
ATOM 810 N N . ALA A 1 101 ? 2.608 -2.866 7.416 1.00 94.00 101 ALA A N 1
ATOM 811 C CA . ALA A 1 101 ? 3.019 -3.877 8.391 1.00 94.00 101 ALA A CA 1
ATOM 812 C C . ALA A 1 101 ? 2.805 -3.448 9.857 1.00 94.00 101 ALA A C 1
ATOM 814 O O . ALA A 1 101 ? 2.634 -4.308 10.720 1.00 94.00 101 ALA A O 1
ATOM 815 N N . GLN A 1 102 ? 2.769 -2.142 10.141 1.00 95.38 102 GLN A N 1
ATOM 816 C CA . GLN A 1 102 ? 2.514 -1.597 11.481 1.00 95.38 102 GLN A CA 1
ATOM 817 C C . GLN A 1 102 ? 1.041 -1.706 11.914 1.00 95.38 102 GLN A C 1
ATOM 819 O O . GLN A 1 102 ? 0.741 -1.471 13.083 1.00 95.38 102 GLN A O 1
ATOM 824 N N . ALA A 1 103 ? 0.116 -2.101 11.029 1.00 95.69 103 ALA A N 1
ATOM 825 C CA . ALA A 1 103 ? -1.312 -2.215 11.348 1.00 95.69 103 ALA A CA 1
ATOM 826 C C . ALA A 1 103 ? -1.603 -3.130 12.554 1.00 95.69 103 ALA A C 1
ATOM 828 O O . ALA A 1 103 ? -2.557 -2.903 13.298 1.00 95.69 103 ALA A O 1
ATOM 829 N N . CYS A 1 104 ? -0.765 -4.143 12.803 1.00 94.06 104 CYS A N 1
ATOM 830 C CA . CYS A 1 104 ? -0.931 -5.039 13.948 1.00 94.06 104 CYS A CA 1
ATOM 831 C C . CYS A 1 104 ? -0.636 -4.376 15.309 1.00 94.06 104 CYS A C 1
ATOM 833 O O . CYS A 1 104 ? -1.070 -4.893 16.345 1.00 94.06 104 CYS A O 1
ATOM 835 N N . GLU A 1 105 ? 0.050 -3.235 15.318 1.00 95.94 105 GLU A N 1
ATOM 836 C CA . GLU A 1 105 ? 0.445 -2.487 16.517 1.00 95.94 105 GLU A CA 1
ATOM 837 C C . GLU A 1 105 ? -0.469 -1.281 16.787 1.00 95.94 105 GLU A C 1
ATOM 839 O O . GLU A 1 105 ? -0.387 -0.670 17.852 1.00 95.94 105 GLU A O 1
ATOM 844 N N . VAL A 1 106 ? -1.371 -0.954 15.856 1.00 96.88 106 VAL A N 1
ATOM 845 C CA . VAL A 1 106 ? -2.292 0.183 15.979 1.00 96.88 106 VAL A CA 1
ATOM 846 C C . VAL A 1 106 ? -3.294 -0.056 17.108 1.00 96.88 106 VAL A C 1
ATOM 848 O O . VAL A 1 106 ? -3.888 -1.137 17.227 1.00 96.88 106 VAL A O 1
ATOM 851 N N . THR A 1 107 ? -3.502 0.977 17.923 1.00 95.94 107 THR A N 1
ATOM 852 C CA . THR A 1 107 ? -4.518 1.023 18.978 1.00 95.94 107 THR A CA 1
ATOM 853 C C . THR A 1 107 ? -5.672 1.926 18.549 1.00 95.94 107 THR A C 1
ATOM 855 O O . THR A 1 107 ? -5.576 2.648 17.558 1.00 95.94 107 THR A O 1
ATOM 858 N N . ALA A 1 108 ? -6.768 1.908 19.305 1.00 93.06 108 ALA A N 1
ATOM 859 C CA . ALA A 1 108 ? -7.906 2.781 19.044 1.00 93.06 108 ALA A CA 1
ATOM 860 C C . ALA A 1 108 ? -7.515 4.272 19.061 1.00 93.06 108 ALA A C 1
ATOM 862 O O . ALA A 1 108 ? -7.995 5.051 18.242 1.00 93.06 108 ALA A O 1
ATOM 863 N N . GLU A 1 109 ? -6.614 4.668 19.964 1.00 93.50 109 GLU A N 1
ATOM 864 C CA . GLU A 1 109 ? -6.173 6.056 20.124 1.00 93.50 109 GLU A CA 1
ATOM 865 C C . GLU A 1 109 ? -5.279 6.536 18.974 1.00 93.50 109 GLU A C 1
ATOM 867 O O . GLU A 1 109 ? -5.304 7.719 18.643 1.00 93.50 109 GLU A O 1
ATOM 872 N N . SER A 1 110 ? -4.497 5.638 18.364 1.00 95.38 110 SER A N 1
ATOM 873 C CA . SER A 1 110 ? -3.584 5.970 17.262 1.00 95.38 110 SER A CA 1
ATOM 874 C C . SER A 1 110 ? -4.171 5.719 15.873 1.00 95.38 110 SER A C 1
ATOM 876 O O . SER A 1 110 ? -3.528 6.047 14.877 1.00 95.38 110 SER A O 1
ATOM 878 N N . LEU A 1 111 ? -5.392 5.180 15.782 1.00 95.19 111 LEU A N 1
ATOM 879 C CA . LEU A 1 111 ? -6.024 4.794 14.519 1.00 95.19 111 LEU A CA 1
ATOM 880 C C . LEU A 1 111 ? -6.121 5.956 13.522 1.00 95.19 111 LEU A C 1
ATOM 882 O O . LEU A 1 111 ? -5.699 5.814 12.378 1.00 95.19 111 LEU A O 1
ATOM 886 N N . ALA A 1 112 ? -6.651 7.106 13.945 1.00 93.94 112 ALA A N 1
ATOM 887 C CA . ALA A 1 112 ? -6.836 8.254 13.054 1.00 93.94 112 ALA A CA 1
ATOM 888 C C . ALA A 1 112 ? -5.496 8.788 12.520 1.00 93.94 112 ALA A C 1
ATOM 890 O O . ALA A 1 112 ? -5.353 9.034 11.324 1.00 93.94 112 ALA A O 1
ATOM 891 N N . GLU A 1 113 ? -4.492 8.903 13.395 1.00 94.88 113 GLU A N 1
ATOM 892 C CA . GLU A 1 113 ? -3.143 9.312 13.000 1.00 94.88 113 GLU A CA 1
ATOM 893 C C . GLU A 1 113 ? -2.532 8.310 12.013 1.00 94.88 113 GLU A C 1
ATOM 895 O O . GLU A 1 113 ? -1.971 8.705 10.992 1.00 94.88 113 GLU A O 1
ATOM 900 N N . TYR A 1 114 ? -2.675 7.013 12.288 1.00 96.94 114 TYR A N 1
ATOM 901 C CA . TYR A 1 114 ? -2.172 5.958 11.421 1.00 96.94 114 TYR A CA 1
ATOM 902 C C . TYR A 1 114 ? -2.791 6.019 10.018 1.00 96.94 114 TYR A C 1
ATOM 904 O O . TYR A 1 114 ? -2.063 5.941 9.028 1.00 96.94 114 TYR A O 1
ATOM 912 N N . LEU A 1 115 ? -4.113 6.195 9.918 1.00 97.25 115 LEU A N 1
ATOM 913 C CA . LEU A 1 115 ? -4.802 6.306 8.629 1.00 97.25 115 LEU A CA 1
ATOM 914 C C . LEU A 1 115 ? -4.311 7.525 7.838 1.00 97.25 115 LEU A C 1
ATOM 916 O O . LEU A 1 115 ? -3.991 7.388 6.660 1.00 97.25 115 LEU A O 1
ATOM 920 N N . GLY A 1 116 ? -4.138 8.679 8.490 1.00 95.94 116 GLY A N 1
ATOM 921 C CA . GLY A 1 116 ? -3.568 9.866 7.844 1.00 95.94 116 GLY A CA 1
ATOM 922 C C . GLY A 1 116 ? -2.126 9.656 7.360 1.00 95.94 116 GLY A C 1
ATOM 923 O O . GLY A 1 116 ? -1.757 10.088 6.268 1.00 95.94 116 GLY A O 1
ATOM 924 N N . GLN A 1 117 ? -1.301 8.935 8.127 1.00 96.06 117 GLN A N 1
ATOM 925 C CA . GLN A 1 117 ? 0.051 8.564 7.689 1.00 96.06 117 GLN A CA 1
ATOM 926 C C . GLN A 1 117 ? 0.032 7.608 6.488 1.00 96.06 117 GLN A C 1
ATOM 928 O O . GLN A 1 117 ? 0.898 7.702 5.616 1.00 96.06 117 GLN A O 1
ATOM 933 N N . LEU A 1 118 ? -0.933 6.688 6.441 1.00 96.81 118 LEU A N 1
ATOM 934 C CA . LEU A 1 118 ? -1.087 5.744 5.338 1.00 96.81 118 LEU A CA 1
ATOM 935 C C . LEU A 1 118 ? -1.565 6.447 4.058 1.00 96.81 118 LEU A C 1
ATOM 937 O O . LEU A 1 118 ? -1.050 6.156 2.980 1.00 96.81 118 LEU A O 1
ATOM 941 N N . GLU A 1 119 ? -2.475 7.419 4.170 1.00 96.31 119 GLU A N 1
ATOM 942 C CA . GLU A 1 119 ? -2.878 8.284 3.052 1.00 96.31 119 GLU A CA 1
ATOM 943 C C . GLU A 1 119 ? -1.699 9.067 2.488 1.00 96.31 119 GLU A C 1
ATOM 945 O O . GLU A 1 119 ? -1.450 9.017 1.284 1.00 96.31 119 GLU A O 1
ATOM 950 N N . ALA A 1 120 ? -0.920 9.717 3.356 1.00 95.88 120 ALA A N 1
ATOM 951 C CA . ALA A 1 120 ? 0.256 10.468 2.934 1.00 95.88 120 ALA A CA 1
ATOM 952 C C . ALA A 1 120 ? 1.297 9.571 2.238 1.00 95.88 120 ALA A C 1
ATOM 954 O O . ALA A 1 120 ? 1.937 9.995 1.275 1.00 95.88 120 ALA A O 1
ATOM 955 N N . ALA A 1 121 ? 1.459 8.322 2.690 1.00 95.88 121 ALA A N 1
ATOM 956 C CA . ALA A 1 121 ? 2.344 7.354 2.043 1.00 95.88 121 ALA A CA 1
ATOM 957 C C . ALA A 1 121 ? 1.839 6.952 0.646 1.00 95.88 121 ALA A C 1
ATOM 959 O O . ALA A 1 121 ? 2.633 6.857 -0.291 1.00 95.88 121 ALA A O 1
ATOM 960 N N . PHE A 1 122 ? 0.528 6.771 0.484 1.00 94.56 122 PHE A N 1
ATOM 961 C CA . PHE A 1 122 ? -0.080 6.542 -0.823 1.00 94.56 122 PHE A CA 1
ATOM 962 C C . PHE A 1 122 ? 0.056 7.751 -1.757 1.00 94.56 122 PHE A C 1
ATOM 964 O O . PHE A 1 122 ? 0.382 7.578 -2.926 1.00 94.56 122 PHE A O 1
ATOM 971 N N . ASP A 1 123 ? -0.156 8.971 -1.265 1.00 94.88 123 ASP A N 1
ATOM 972 C CA . ASP A 1 123 ? 0.005 10.189 -2.069 1.00 94.88 123 ASP A CA 1
ATOM 973 C C . ASP A 1 123 ? 1.449 10.377 -2.51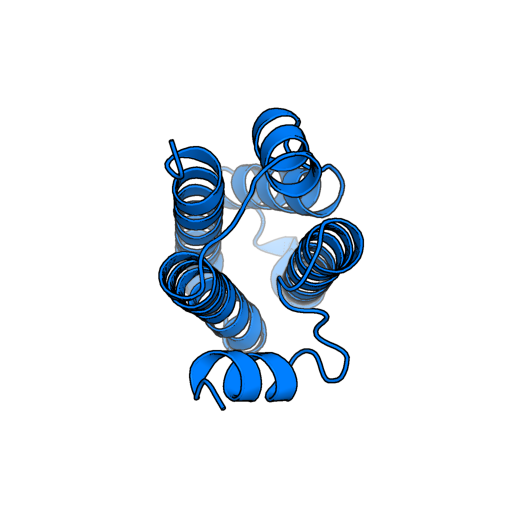5 1.00 94.88 123 ASP A C 1
ATOM 975 O O . ASP A 1 123 ? 1.710 10.700 -3.674 1.00 94.88 123 ASP A O 1
ATOM 979 N N . HIS A 1 124 ? 2.400 10.106 -1.620 1.00 94.81 124 HIS A N 1
ATOM 980 C CA . HIS A 1 124 ? 3.811 10.115 -1.969 1.00 94.81 124 HIS A CA 1
ATOM 981 C C . HIS A 1 124 ? 4.134 9.075 -3.048 1.00 94.81 124 HIS A C 1
ATOM 983 O O . HIS A 1 124 ? 4.885 9.374 -3.975 1.00 94.81 124 HIS A O 1
ATOM 989 N N . ARG A 1 125 ? 3.536 7.880 -2.970 1.00 94.44 125 ARG A N 1
ATOM 990 C CA . ARG A 1 125 ? 3.656 6.841 -3.998 1.00 94.44 125 ARG A CA 1
ATOM 991 C C . ARG A 1 125 ? 3.080 7.272 -5.339 1.00 94.44 125 ARG A C 1
ATOM 993 O O . ARG A 1 125 ? 3.771 7.167 -6.350 1.00 94.44 125 ARG A O 1
ATOM 1000 N N . ASP A 1 126 ? 1.850 7.766 -5.356 1.00 93.75 126 ASP A N 1
ATOM 1001 C CA . ASP A 1 126 ? 1.189 8.212 -6.581 1.00 93.75 126 ASP A CA 1
ATOM 1002 C C . ASP A 1 126 ? 1.968 9.369 -7.227 1.00 93.75 126 ASP A C 1
ATOM 1004 O O . ASP A 1 126 ? 2.195 9.367 -8.440 1.00 93.75 126 ASP A O 1
ATOM 1008 N N . GLY A 1 127 ? 2.466 10.308 -6.416 1.00 93.12 127 GLY A N 1
ATOM 1009 C CA . GLY A 1 127 ? 3.356 11.379 -6.858 1.00 93.12 127 GLY A CA 1
ATOM 1010 C C . GLY A 1 127 ? 4.658 10.833 -7.437 1.00 93.12 127 GLY A C 1
ATOM 1011 O O . GLY A 1 127 ? 4.994 11.143 -8.572 1.00 93.12 127 GLY A O 1
ATOM 1012 N N . ALA A 1 128 ? 5.343 9.926 -6.737 1.00 91.94 128 ALA A N 1
ATOM 1013 C CA . ALA A 1 128 ? 6.575 9.324 -7.238 1.00 91.94 128 ALA A CA 1
ATOM 1014 C C . ALA A 1 128 ? 6.362 8.590 -8.570 1.00 91.94 128 ALA A C 1
ATOM 1016 O O . ALA A 1 128 ? 7.218 8.661 -9.447 1.00 91.94 128 ALA A O 1
ATOM 1017 N N . ILE A 1 129 ? 5.233 7.905 -8.761 1.00 91.38 129 ILE A N 1
ATOM 1018 C CA . ILE A 1 129 ? 4.932 7.221 -10.025 1.00 91.38 129 ILE A CA 1
ATOM 1019 C C . ILE A 1 129 ? 4.687 8.224 -11.158 1.00 91.38 129 ILE A C 1
ATOM 1021 O O . ILE A 1 129 ? 5.159 8.002 -12.273 1.00 91.38 129 ILE A O 1
ATOM 1025 N N . THR A 1 130 ? 3.978 9.317 -10.881 1.00 89.38 130 THR A N 1
ATOM 1026 C CA . THR A 1 130 ? 3.522 10.275 -11.901 1.00 89.38 130 THR A CA 1
ATOM 1027 C C . THR A 1 130 ? 4.518 11.404 -12.196 1.00 89.38 130 THR A C 1
ATOM 1029 O O . THR A 1 130 ? 4.541 11.903 -13.318 1.00 89.38 130 THR A O 1
ATOM 1032 N N . GLU A 1 131 ? 5.403 11.754 -11.257 1.00 78.00 131 GLU A N 1
ATOM 1033 C CA . GLU A 1 131 ? 6.502 12.725 -11.421 1.00 78.00 131 GLU A CA 1
ATOM 1034 C C . GLU A 1 131 ? 7.666 12.200 -12.275 1.00 78.00 131 GLU A C 1
ATOM 1036 O O . GLU A 1 131 ? 8.618 12.929 -12.536 1.00 78.00 131 GLU A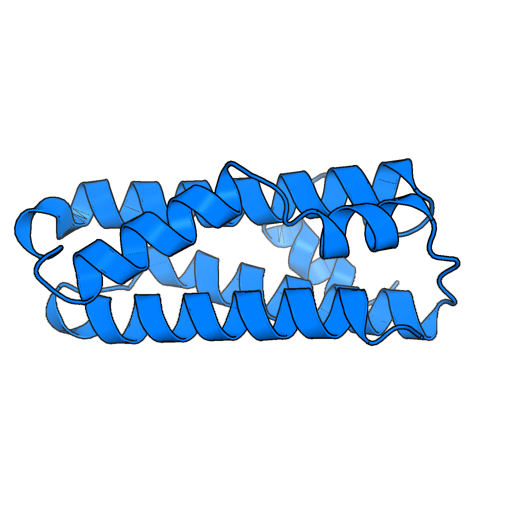 O 1
ATOM 1041 N N . ALA A 1 132 ? 7.621 10.954 -12.748 1.00 59.03 132 ALA A N 1
ATOM 1042 C CA . ALA A 1 132 ? 8.660 10.363 -13.594 1.00 59.03 132 ALA A CA 1
ATOM 1043 C C . ALA A 1 132 ? 8.713 10.934 -15.040 1.00 59.03 132 ALA A C 1
ATOM 1045 O O . ALA A 1 132 ? 9.115 10.213 -15.958 1.00 59.03 132 ALA A O 1
ATOM 1046 N N . VAL A 1 133 ? 8.312 12.200 -15.237 1.00 47.56 133 VAL A N 1
ATOM 1047 C CA . VAL A 1 133 ? 8.390 12.986 -16.487 1.00 47.56 133 VAL A CA 1
ATOM 1048 C C . VAL A 1 133 ? 9.613 13.898 -16.477 1.00 47.56 133 VAL A C 1
ATOM 1050 O O . VAL A 1 133 ? 9.742 14.712 -15.538 1.00 47.56 133 VAL A O 1
#

pLDDT: mean 92.03, std 7.73, range [47.56, 97.81]

Sequence (133 aa):
MDQTLDAIKTRIPEFAGYSDEVARRLADEQIRALVGEALALLNERHADYFTGEAMTSYDTLIRRCEFVNQEVFRFIEYATLNDGRKVELARVDYALVEKAAQACEVTAESLAEYLGQLEAAFDHRDGAITEAV